Protein AF-A0AAX3J630-F1 (afdb_monomer_lite)

Organism: NCBI:txid472694

Structure (mmCIF, N/CA/C/O backbone):
data_AF-A0AAX3J630-F1
#
_entry.id   AF-A0AAX3J630-F1
#
loop_
_atom_site.group_PDB
_atom_site.id
_atom_site.type_symbol
_atom_site.label_atom_id
_atom_site.label_alt_id
_atom_site.label_comp_id
_atom_site.label_asym_id
_atom_site.label_entity_id
_atom_site.label_seq_id
_atom_site.pdbx_PDB_ins_code
_atom_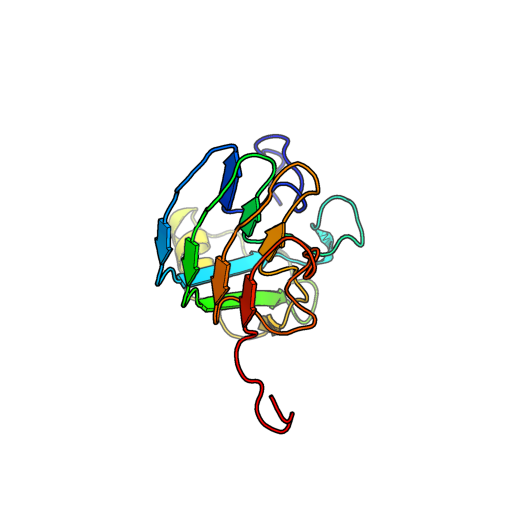site.Cartn_x
_atom_site.Cartn_y
_atom_site.Cartn_z
_atom_site.occupancy
_atom_site.B_iso_or_equiv
_atom_site.auth_seq_id
_atom_site.auth_comp_id
_atom_site.auth_asym_id
_atom_site.auth_atom_id
_atom_site.pdbx_PDB_model_num
ATOM 1 N N . MET A 1 1 ? -13.348 14.363 11.956 1.00 58.75 1 MET A N 1
ATOM 2 C CA . MET A 1 1 ? -11.939 14.836 11.941 1.00 58.75 1 MET A CA 1
ATOM 3 C C . MET A 1 1 ? -11.889 16.326 12.306 1.00 58.75 1 MET A C 1
ATOM 5 O O . MET A 1 1 ? -12.860 17.019 12.021 1.00 58.75 1 MET A O 1
ATOM 9 N N . GLN A 1 2 ? -10.832 16.833 12.961 1.00 66.44 2 GLN A N 1
ATOM 10 C CA . GLN A 1 2 ? -10.658 18.293 13.115 1.00 66.44 2 GLN A CA 1
ATOM 11 C C . GLN A 1 2 ? -10.372 18.941 11.746 1.00 66.44 2 GLN A C 1
ATOM 13 O O . GLN A 1 2 ? -9.928 18.261 10.830 1.00 66.44 2 GLN A O 1
ATOM 18 N N . ALA A 1 3 ? -10.620 20.244 11.596 1.00 79.06 3 ALA A N 1
ATOM 19 C CA . ALA A 1 3 ? -10.625 20.936 10.298 1.00 79.06 3 ALA A CA 1
ATOM 20 C C . ALA A 1 3 ? -9.245 21.131 9.625 1.00 79.06 3 ALA A C 1
ATOM 22 O O . ALA A 1 3 ? -9.162 21.806 8.602 1.00 79.06 3 ALA A O 1
ATOM 23 N N . TYR A 1 4 ? -8.166 20.580 10.187 1.00 87.38 4 TYR A N 1
ATOM 24 C CA . TYR A 1 4 ? -6.798 20.793 9.713 1.00 87.38 4 TYR A CA 1
ATOM 25 C C . TYR A 1 4 ? -6.195 19.494 9.172 1.00 87.38 4 TYR A C 1
ATOM 27 O O . TYR A 1 4 ? -6.196 18.477 9.861 1.00 87.38 4 TYR A O 1
ATOM 35 N N . ASN A 1 5 ? -5.643 19.550 7.960 1.00 92.38 5 ASN A N 1
ATOM 36 C CA . ASN A 1 5 ? -4.879 18.477 7.323 1.00 92.38 5 ASN A CA 1
ATOM 37 C C . ASN A 1 5 ? -3.738 19.077 6.471 1.00 92.38 5 ASN A C 1
ATOM 39 O O . ASN A 1 5 ? -3.558 20.296 6.436 1.00 92.38 5 ASN A O 1
ATOM 43 N N . ASN A 1 6 ? -2.945 18.232 5.811 1.00 95.19 6 ASN A N 1
ATOM 44 C CA . ASN A 1 6 ? -1.824 18.646 4.957 1.00 95.19 6 ASN A CA 1
ATOM 45 C C . ASN A 1 6 ? -2.218 18.890 3.481 1.00 95.19 6 ASN A C 1
ATOM 47 O O . ASN A 1 6 ? -1.340 19.142 2.659 1.00 95.19 6 ASN A O 1
ATOM 51 N N . GLY A 1 7 ? -3.510 18.812 3.142 1.00 95.50 7 GLY A N 1
ATOM 52 C CA . GLY A 1 7 ? -4.031 18.993 1.784 1.00 95.50 7 GLY A CA 1
ATOM 53 C C . GLY A 1 7 ? -3.824 17.814 0.825 1.00 95.50 7 GLY A C 1
ATOM 54 O O . GLY A 1 7 ? -4.144 17.959 -0.353 1.00 95.50 7 GLY A O 1
ATOM 55 N N . LEU A 1 8 ? -3.295 16.679 1.292 1.00 97.38 8 LEU A N 1
ATOM 56 C CA . LEU A 1 8 ? -3.117 15.464 0.491 1.00 97.38 8 LEU A CA 1
ATOM 57 C C . LEU A 1 8 ? -4.286 14.499 0.714 1.00 97.38 8 LEU A C 1
ATOM 59 O O . LEU A 1 8 ? -4.877 14.475 1.792 1.00 97.38 8 LEU A O 1
ATOM 63 N N . ASP A 1 9 ? -4.618 13.735 -0.323 1.00 97.38 9 ASP A N 1
ATOM 64 C CA . ASP A 1 9 ? -5.665 12.715 -0.291 1.00 97.38 9 ASP A CA 1
ATOM 65 C C . ASP A 1 9 ? -5.093 11.320 0.034 1.00 97.38 9 ASP A C 1
ATOM 67 O O . ASP A 1 9 ? -3.875 11.120 0.067 1.00 97.38 9 ASP A O 1
ATOM 71 N N . ASP A 1 10 ? -5.965 10.337 0.259 1.00 98.12 10 ASP A N 1
ATOM 72 C CA . ASP A 1 10 ? -5.570 8.980 0.660 1.00 98.12 10 ASP A CA 1
ATOM 73 C C . ASP A 1 10 ? -5.003 8.149 -0.508 1.00 98.12 10 ASP A C 1
ATOM 75 O O . ASP A 1 10 ? -4.521 7.030 -0.322 1.00 98.12 10 ASP A O 1
ATOM 79 N N . LEU A 1 11 ? -5.009 8.699 -1.728 1.00 98.50 11 LEU A N 1
ATOM 80 C CA . LEU A 1 11 ? -4.331 8.126 -2.893 1.00 98.50 11 LEU A CA 1
ATOM 81 C C . LEU A 1 11 ? -2.863 8.561 -2.972 1.00 98.50 11 LEU A C 1
ATOM 83 O O . LEU A 1 11 ? -2.104 8.057 -3.808 1.00 98.50 11 LEU A O 1
ATOM 87 N N . TYR A 1 12 ? -2.437 9.514 -2.141 1.00 98.56 12 TYR A N 1
ATOM 88 C CA . TYR A 1 12 ? -1.062 9.996 -2.138 1.00 98.56 12 TYR A CA 1
ATOM 89 C C . TYR A 1 12 ? -0.068 8.911 -1.699 1.00 98.56 12 TYR A C 1
ATOM 91 O O . TYR A 1 12 ? 1.010 8.798 -2.284 1.00 98.56 12 TYR A O 1
ATOM 99 N N . GLY A 1 13 ? -0.451 8.071 -0.737 1.00 98.06 13 GLY A N 1
ATOM 100 C CA . GLY A 1 13 ? 0.433 7.083 -0.125 1.00 98.06 13 GLY A CA 1
ATOM 101 C C . GLY A 1 13 ? 1.002 7.558 1.208 1.00 98.06 13 GLY A C 1
ATOM 102 O O . GLY A 1 13 ? 1.535 8.665 1.295 1.00 98.06 13 GLY A O 1
ATOM 103 N N . LEU A 1 14 ? 0.976 6.697 2.230 1.00 98.25 14 LEU A N 1
ATOM 104 C CA . LEU A 1 14 ? 1.744 6.919 3.464 1.00 98.25 14 LEU A CA 1
ATOM 105 C C . LEU A 1 14 ? 3.250 6.976 3.177 1.00 98.25 14 LEU A C 1
ATOM 107 O O . LEU A 1 14 ? 3.976 7.771 3.774 1.00 98.25 14 LEU A O 1
ATOM 111 N N . LEU A 1 15 ? 3.714 6.151 2.234 1.00 98.50 15 LEU A N 1
ATOM 112 C CA . LEU A 1 15 ? 5.066 6.202 1.698 1.00 98.50 15 LEU A CA 1
ATOM 113 C C . LEU A 1 15 ? 5.031 6.525 0.203 1.00 98.50 15 LEU A C 1
ATOM 115 O O . LEU A 1 15 ? 4.672 5.682 -0.616 1.00 98.50 15 LEU A O 1
ATOM 119 N N . TYR A 1 16 ? 5.456 7.738 -0.146 1.00 98.69 16 TYR A N 1
ATOM 120 C CA . TYR A 1 16 ? 5.561 8.223 -1.521 1.00 98.69 16 TYR A CA 1
ATOM 121 C C . TYR A 1 16 ? 7.015 8.178 -2.000 1.00 98.69 16 TYR A C 1
ATOM 123 O O . TYR A 1 16 ? 7.901 8.762 -1.372 1.00 98.69 16 TYR A O 1
ATOM 131 N N . ILE A 1 17 ? 7.273 7.528 -3.136 1.00 98.69 17 ILE A N 1
ATOM 132 C CA . ILE A 1 17 ? 8.622 7.347 -3.682 1.00 98.69 17 ILE A CA 1
ATOM 133 C C . ILE A 1 17 ? 8.688 7.867 -5.116 1.00 98.69 17 ILE A C 1
ATOM 135 O O . ILE A 1 17 ? 7.924 7.470 -5.994 1.00 98.69 17 ILE A O 1
ATOM 139 N N . SER A 1 18 ? 9.662 8.738 -5.361 1.00 98.62 18 SER A N 1
ATOM 140 C CA . SER A 1 18 ? 10.023 9.230 -6.688 1.00 98.62 18 SER A CA 1
ATOM 141 C C . SER A 1 18 ? 11.544 9.239 -6.792 1.00 98.62 18 SER A C 1
ATOM 143 O O . SER A 1 18 ? 12.196 10.200 -6.385 1.00 98.62 18 SER A O 1
ATOM 145 N N . GLY A 1 19 ? 12.114 8.140 -7.276 1.00 98.62 19 GLY A N 1
ATOM 146 C CA . GLY A 1 19 ? 13.556 7.924 -7.284 1.00 98.62 19 GLY A CA 1
ATOM 147 C C . GLY A 1 19 ? 13.939 6.486 -7.621 1.00 98.62 19 GLY A C 1
ATOM 148 O O . GLY A 1 19 ? 13.087 5.618 -7.802 1.00 98.62 19 GLY A O 1
ATOM 149 N N . ASN A 1 20 ? 15.246 6.245 -7.703 1.00 98.75 20 ASN A N 1
ATOM 150 C CA . ASN A 1 20 ? 15.806 4.981 -8.177 1.00 98.75 20 ASN A CA 1
ATOM 151 C C . ASN A 1 20 ? 16.508 4.221 -7.049 1.00 98.75 20 ASN A C 1
ATOM 153 O O . ASN A 1 20 ? 17.134 4.842 -6.193 1.00 98.75 20 ASN A O 1
ATOM 157 N N . ASN A 1 21 ? 16.520 2.890 -7.134 1.00 98.62 21 ASN A N 1
ATOM 158 C CA . ASN A 1 21 ? 17.320 1.997 -6.284 1.00 98.62 21 ASN A CA 1
ATOM 159 C C . ASN A 1 21 ? 17.081 2.153 -4.767 1.00 98.62 21 ASN A C 1
ATOM 161 O O . ASN A 1 21 ? 17.979 1.886 -3.967 1.00 98.62 21 ASN A O 1
ATOM 165 N N . ASN A 1 22 ? 15.889 2.586 -4.351 1.00 98.88 22 ASN A N 1
ATOM 166 C CA . ASN A 1 22 ? 15.534 2.635 -2.933 1.00 98.88 22 ASN A CA 1
ATOM 167 C C . ASN A 1 22 ? 15.268 1.223 -2.393 1.00 98.88 22 ASN A C 1
ATOM 169 O O . ASN A 1 22 ? 14.903 0.317 -3.144 1.00 98.88 22 ASN A O 1
ATOM 173 N N . SER A 1 23 ? 15.417 1.046 -1.080 1.00 98.81 23 SER A N 1
ATOM 174 C CA . SER A 1 23 ? 15.115 -0.207 -0.378 1.00 98.81 23 SER A CA 1
ATOM 175 C C . SER A 1 23 ? 14.091 0.037 0.727 1.00 98.81 23 SER A C 1
ATOM 177 O O . SER A 1 23 ? 14.334 0.840 1.624 1.00 98.81 23 SER A O 1
ATOM 179 N N . ILE A 1 24 ? 12.955 -0.656 0.656 1.00 98.69 24 ILE A N 1
ATOM 180 C CA . ILE A 1 24 ? 11.820 -0.537 1.576 1.00 98.69 24 ILE A CA 1
ATOM 181 C C . ILE A 1 24 ? 11.522 -1.929 2.122 1.00 98.69 24 ILE A C 1
ATOM 183 O O . ILE A 1 24 ? 10.806 -2.719 1.503 1.00 98.69 24 ILE A O 1
ATOM 187 N N . ILE A 1 25 ? 12.149 -2.250 3.251 1.00 98.75 25 ILE A N 1
ATOM 188 C CA . ILE A 1 25 ? 12.240 -3.623 3.749 1.00 98.75 25 ILE A CA 1
ATOM 189 C C . ILE A 1 25 ? 11.768 -3.693 5.198 1.00 98.75 25 ILE A C 1
ATOM 191 O O . ILE A 1 25 ? 12.192 -2.872 6.010 1.00 98.75 25 ILE A O 1
ATOM 195 N N . ALA A 1 26 ? 10.951 -4.700 5.518 1.00 98.25 26 ALA A N 1
ATOM 196 C CA . ALA A 1 26 ? 10.580 -5.062 6.890 1.00 98.25 26 ALA A CA 1
ATOM 197 C C . ALA A 1 26 ? 9.915 -3.935 7.706 1.00 98.25 26 ALA A C 1
ATOM 199 O O . ALA A 1 26 ? 10.083 -3.857 8.926 1.00 98.25 26 ALA A O 1
ATOM 200 N N . ASN A 1 27 ? 9.145 -3.061 7.052 1.00 98.75 27 ASN A N 1
ATOM 201 C CA . ASN A 1 27 ? 8.348 -2.060 7.757 1.00 98.75 27 ASN A CA 1
ATOM 202 C C . ASN A 1 27 ? 7.045 -2.673 8.276 1.00 98.75 27 ASN A C 1
ATOM 204 O O . ASN A 1 27 ? 6.475 -3.579 7.666 1.00 98.75 27 ASN A O 1
ATOM 208 N N . HIS A 1 28 ? 6.534 -2.117 9.372 1.00 98.56 28 HIS A N 1
ATOM 209 C CA . HIS A 1 28 ? 5.167 -2.344 9.818 1.00 98.56 28 HIS A CA 1
ATOM 210 C C . HIS A 1 28 ? 4.370 -1.053 9.659 1.00 98.56 28 HIS A C 1
ATOM 212 O O . HIS A 1 28 ? 4.781 -0.010 10.167 1.00 98.56 28 HIS A O 1
ATOM 218 N N . ILE A 1 29 ? 3.246 -1.128 8.952 1.00 98.56 29 ILE A N 1
ATOM 219 C CA . ILE A 1 29 ? 2.402 0.028 8.667 1.00 98.56 29 ILE A CA 1
ATOM 220 C C . ILE A 1 29 ? 0.982 -0.304 9.116 1.00 98.56 29 ILE A C 1
ATOM 222 O O . ILE A 1 29 ? 0.377 -1.246 8.606 1.00 98.56 29 ILE A O 1
ATOM 226 N N . SER A 1 30 ? 0.476 0.457 10.085 1.00 97.94 30 SER A N 1
ATOM 227 C CA . SER A 1 30 ? -0.913 0.382 10.536 1.00 97.94 30 SER A CA 1
ATOM 228 C C . SER A 1 30 ? -1.676 1.594 10.012 1.00 97.94 30 SER A C 1
ATOM 230 O O . SER A 1 30 ? -1.375 2.717 10.409 1.00 97.94 30 SER A O 1
ATOM 232 N N . GLU A 1 31 ? -2.639 1.357 9.128 1.00 97.25 31 GLU A N 1
ATOM 233 C CA . GLU A 1 31 ? -3.576 2.359 8.623 1.00 97.25 31 GLU A CA 1
ATOM 234 C C . GL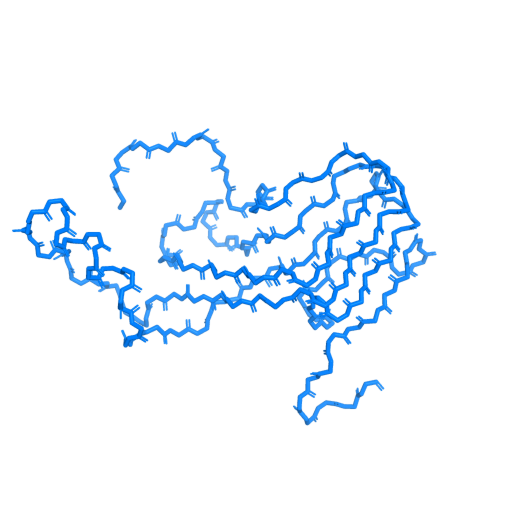U A 1 31 ? -4.908 2.190 9.359 1.00 97.25 31 GLU A C 1
ATOM 236 O O . GLU A 1 31 ? -5.556 1.146 9.261 1.00 97.25 31 GLU A O 1
ATOM 241 N N . THR A 1 32 ? -5.318 3.200 10.121 1.00 95.50 32 THR A N 1
ATOM 242 C CA . THR A 1 32 ? -6.612 3.209 10.812 1.00 95.50 32 THR A CA 1
ATOM 243 C C . THR A 1 32 ? -7.333 4.497 10.464 1.00 95.50 32 THR A C 1
ATOM 245 O O . THR A 1 32 ? -7.026 5.559 11.006 1.00 95.50 32 THR A O 1
ATOM 248 N N . ILE A 1 33 ? -8.307 4.392 9.564 1.00 92.75 33 ILE A N 1
ATOM 249 C CA . ILE A 1 33 ? -9.113 5.517 9.095 1.00 92.75 33 ILE A CA 1
ATOM 250 C C . ILE A 1 33 ? -10.582 5.117 9.085 1.00 92.75 33 ILE A C 1
ATOM 252 O O . ILE A 1 33 ? -10.963 4.014 8.694 1.00 92.75 33 ILE A O 1
ATOM 256 N N . ASP A 1 34 ? -11.437 6.022 9.536 1.00 91.31 34 ASP A N 1
ATOM 257 C CA . ASP A 1 34 ? -12.875 5.855 9.396 1.00 91.31 34 ASP A CA 1
ATOM 258 C C . ASP A 1 34 ? -13.258 6.051 7.924 1.00 91.31 34 ASP A C 1
ATOM 260 O O . ASP A 1 34 ? -12.994 7.108 7.351 1.00 91.31 34 ASP A O 1
ATOM 264 N N . SER A 1 35 ? -13.878 5.035 7.322 1.00 91.31 35 SER A N 1
ATOM 265 C CA . SER A 1 35 ? -14.184 4.984 5.888 1.00 91.31 35 SER A CA 1
ATOM 266 C C . SER A 1 35 ? -14.946 6.205 5.358 1.00 91.31 35 SER A C 1
ATOM 268 O O . SER A 1 35 ? -14.758 6.592 4.205 1.00 91.31 35 SER A O 1
ATOM 270 N N . GLN A 1 36 ? -15.756 6.870 6.193 1.00 90.81 36 GLN A N 1
ATOM 271 C CA . GLN A 1 36 ? -16.473 8.090 5.797 1.00 90.81 36 GLN A CA 1
ATOM 272 C C . GLN A 1 36 ? -15.553 9.306 5.593 1.00 90.81 36 GLN A C 1
ATOM 274 O O . GLN A 1 36 ? -15.961 10.290 4.978 1.00 90.81 36 GLN A O 1
ATOM 279 N N . HIS A 1 37 ? -14.336 9.253 6.134 1.00 91.88 37 HIS A N 1
ATOM 280 C CA . HIS A 1 37 ? -13.329 10.303 6.036 1.00 91.88 37 HIS A CA 1
ATOM 281 C C . HIS A 1 37 ? -12.300 10.048 4.931 1.00 91.88 37 HIS A C 1
ATOM 283 O O . HIS A 1 37 ? -11.400 10.869 4.787 1.00 91.88 37 HIS A O 1
ATOM 289 N N . ILE A 1 38 ? -12.429 8.962 4.160 1.00 95.19 38 ILE A N 1
ATOM 290 C CA . ILE A 1 38 ? -11.557 8.710 3.011 1.00 95.19 38 ILE A CA 1
ATOM 291 C C . ILE A 1 38 ? -11.811 9.764 1.927 1.00 95.19 38 ILE A C 1
ATOM 293 O O . ILE A 1 38 ? -12.954 10.050 1.553 1.00 95.19 38 ILE A O 1
ATOM 297 N N . ILE A 1 39 ? -10.726 10.320 1.400 1.00 95.69 39 ILE A N 1
ATOM 298 C CA . ILE A 1 39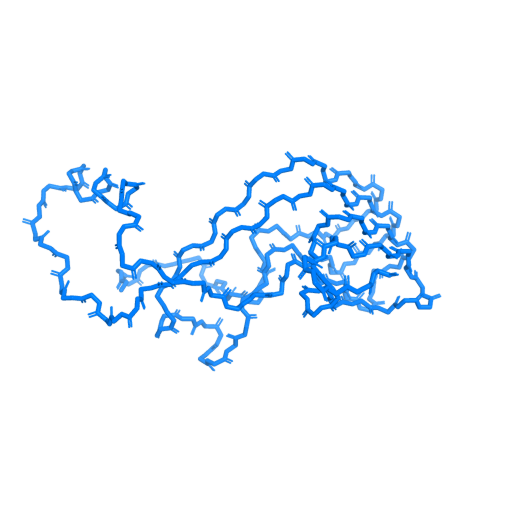 ? -10.684 11.337 0.361 1.00 95.69 39 ILE A CA 1
ATOM 299 C C . ILE A 1 39 ? -9.848 10.800 -0.819 1.00 95.69 39 ILE A C 1
ATOM 301 O O . ILE A 1 39 ? -8.711 10.384 -0.620 1.00 95.69 39 ILE A O 1
ATOM 305 N N . PRO A 1 40 ? -10.360 10.853 -2.064 1.00 96.75 40 PRO A N 1
ATOM 306 C CA . PRO A 1 40 ? -11.736 11.192 -2.413 1.00 96.75 40 PRO A CA 1
ATOM 307 C C . PRO A 1 40 ? -12.718 10.108 -1.942 1.00 96.75 40 PRO A C 1
ATOM 309 O O . PRO A 1 40 ? -12.358 8.946 -1.770 1.00 96.75 40 PRO A O 1
ATOM 312 N N . GLN A 1 41 ? -13.982 10.488 -1.748 1.00 94.25 41 GLN A N 1
ATOM 313 C CA . GLN A 1 41 ? -14.996 9.572 -1.228 1.00 94.25 41 GLN A CA 1
ATOM 314 C C . GLN A 1 41 ? -15.130 8.320 -2.111 1.00 94.25 41 GLN A C 1
ATOM 316 O O . GLN A 1 41 ? -15.289 8.421 -3.328 1.00 94.25 41 GLN A O 1
ATOM 321 N N . GLY A 1 42 ? -15.097 7.143 -1.480 1.00 92.38 42 GLY A N 1
ATOM 322 C CA . GLY A 1 42 ? -15.182 5.848 -2.161 1.00 92.38 42 GLY A CA 1
ATOM 323 C C . GLY A 1 42 ? -13.871 5.365 -2.788 1.00 92.38 42 GLY A C 1
ATOM 324 O O . GLY A 1 42 ? -13.873 4.321 -3.436 1.00 92.38 42 GLY A O 1
ATOM 325 N N . ALA A 1 43 ? -12.765 6.093 -2.615 1.00 96.81 43 ALA A N 1
ATOM 326 C CA . ALA A 1 43 ? -11.446 5.612 -2.998 1.00 96.81 43 ALA A CA 1
ATOM 327 C C . ALA A 1 43 ? -10.968 4.465 -2.098 1.00 96.81 43 ALA A C 1
ATOM 329 O O . ALA A 1 43 ? -11.378 4.333 -0.946 1.00 96.81 43 ALA A O 1
ATOM 330 N N . THR A 1 44 ? -10.044 3.671 -2.631 1.00 98.19 44 THR A N 1
ATOM 331 C CA . THR A 1 44 ? -9.270 2.688 -1.873 1.00 98.19 44 THR A CA 1
ATOM 332 C C . THR A 1 44 ? -7.928 3.329 -1.505 1.00 98.19 44 THR A C 1
ATOM 334 O O . THR A 1 44 ? -7.161 3.630 -2.424 1.00 98.19 44 THR A O 1
ATOM 337 N N . PRO A 1 45 ? -7.628 3.567 -0.214 1.00 98.56 45 PRO A N 1
ATOM 338 C CA . PRO A 1 45 ? -6.376 4.193 0.203 1.00 98.56 45 PRO A CA 1
ATOM 339 C C . PRO A 1 45 ? -5.144 3.431 -0.287 1.00 98.56 45 PRO A C 1
ATOM 341 O O . PRO A 1 45 ? -5.144 2.198 -0.359 1.00 98.56 45 PRO A O 1
ATOM 344 N N . VAL A 1 46 ? -4.082 4.169 -0.598 1.00 98.81 46 VAL A N 1
ATOM 345 C CA . VAL A 1 46 ? -2.795 3.619 -1.032 1.00 98.81 46 VAL A CA 1
ATOM 346 C C . VAL A 1 46 ? -1.805 3.705 0.124 1.00 98.81 46 VAL A C 1
ATOM 348 O O . VAL A 1 46 ? -1.685 4.744 0.765 1.00 98.81 46 VAL A O 1
ATOM 351 N N . ILE A 1 47 ? -1.056 2.633 0.386 1.00 98.81 47 ILE A N 1
ATOM 352 C CA . ILE A 1 47 ? -0.083 2.600 1.486 1.00 98.81 47 ILE A CA 1
ATOM 353 C C . ILE A 1 47 ? 1.319 2.972 0.994 1.00 98.81 47 ILE A C 1
ATOM 355 O O . ILE A 1 47 ? 1.884 3.972 1.436 1.00 98.81 47 ILE A O 1
ATOM 359 N N . ILE A 1 48 ? 1.875 2.210 0.049 1.00 98.81 48 ILE A N 1
ATOM 360 C CA . ILE A 1 48 ? 3.173 2.494 -0.578 1.00 98.81 48 ILE A CA 1
ATOM 361 C C . ILE A 1 48 ? 2.945 2.845 -2.049 1.00 98.81 48 ILE A C 1
ATOM 363 O O . ILE A 1 48 ? 2.435 2.026 -2.812 1.00 98.81 48 ILE A O 1
ATOM 367 N N . ARG A 1 49 ? 3.358 4.040 -2.477 1.00 98.81 49 ARG A N 1
ATOM 368 C CA . ARG A 1 49 ? 3.188 4.525 -3.851 1.00 98.81 49 ARG A CA 1
ATOM 369 C C . ARG A 1 49 ? 4.525 4.881 -4.493 1.00 98.81 49 ARG A C 1
ATOM 371 O O . ARG A 1 49 ? 5.237 5.763 -4.018 1.00 98.81 49 ARG A O 1
ATOM 378 N N . LEU A 1 50 ? 4.853 4.228 -5.607 1.00 98.69 50 LEU A N 1
ATOM 379 C CA . LEU A 1 50 ? 6.025 4.537 -6.431 1.00 98.69 50 LEU A CA 1
ATOM 380 C C . LEU A 1 50 ? 5.572 5.303 -7.663 1.00 98.69 50 LEU A C 1
ATOM 382 O O . LEU A 1 50 ? 4.986 4.728 -8.577 1.00 98.69 50 LEU A O 1
ATOM 386 N N . VAL A 1 51 ? 5.854 6.602 -7.690 1.00 98.62 51 VAL A N 1
ATOM 387 C CA . VAL A 1 51 ? 5.394 7.495 -8.757 1.00 98.62 51 VAL A CA 1
ATOM 388 C C . VAL A 1 51 ? 6.356 7.545 -9.931 1.00 98.62 51 VAL A C 1
ATOM 390 O O . VAL A 1 51 ? 5.921 7.589 -11.080 1.00 98.62 51 VAL A O 1
ATOM 393 N N . SER A 1 52 ? 7.663 7.523 -9.675 1.00 98.69 52 SER A N 1
ATOM 394 C CA . SER A 1 52 ? 8.661 7.488 -10.742 1.00 98.69 52 SER A CA 1
ATOM 395 C C . SER A 1 52 ? 9.972 6.852 -10.295 1.00 98.69 52 SER A C 1
ATOM 397 O O . SER A 1 52 ? 10.246 6.733 -9.098 1.00 98.69 52 SER A O 1
ATOM 399 N N . GLY A 1 53 ? 10.785 6.474 -11.279 1.00 98.25 53 GLY A N 1
ATOM 400 C CA . GLY A 1 53 ? 12.119 5.920 -11.077 1.00 98.25 53 GLY A CA 1
ATOM 401 C C . GLY A 1 53 ? 12.165 4.399 -11.167 1.00 98.25 53 GLY A C 1
ATOM 402 O O . GLY A 1 53 ? 11.153 3.742 -11.389 1.00 98.25 53 GLY A O 1
ATOM 403 N N . GLU A 1 54 ? 13.352 3.826 -11.043 1.00 98.44 54 GLU A N 1
ATOM 404 C CA . GLU A 1 54 ? 13.603 2.438 -11.416 1.00 98.44 54 GLU A CA 1
ATOM 405 C C . GLU A 1 54 ? 14.308 1.630 -10.333 1.00 98.44 54 GLU A C 1
ATOM 407 O O . GLU A 1 54 ? 15.071 2.170 -9.528 1.00 98.44 54 GLU A O 1
ATOM 412 N N . ARG A 1 55 ? 14.138 0.304 -10.396 1.00 98.62 55 ARG A N 1
ATOM 413 C CA . ARG A 1 55 ? 14.905 -0.671 -9.597 1.00 98.62 55 ARG A CA 1
ATOM 414 C C . ARG A 1 55 ? 14.757 -0.491 -8.087 1.00 98.62 55 ARG A C 1
ATOM 416 O O . ARG A 1 55 ? 15.668 -0.817 -7.331 1.00 98.62 55 ARG A O 1
ATOM 423 N N . ASN A 1 56 ? 13.617 0.017 -7.629 1.00 98.88 56 ASN A N 1
ATOM 424 C CA . ASN A 1 56 ? 13.311 0.029 -6.205 1.00 98.88 56 ASN A CA 1
ATOM 425 C C . ASN A 1 56 ? 12.996 -1.396 -5.728 1.00 98.88 56 ASN A C 1
ATOM 427 O O . ASN A 1 56 ? 12.378 -2.182 -6.453 1.00 98.88 56 ASN A O 1
ATOM 431 N N . TYR A 1 57 ? 13.421 -1.716 -4.509 1.00 98.88 57 TYR A N 1
ATOM 432 C CA . TYR A 1 57 ? 13.245 -3.023 -3.888 1.00 98.88 57 TYR A CA 1
ATOM 433 C C . TYR A 1 57 ? 12.339 -2.905 -2.662 1.00 98.88 57 TYR A C 1
ATOM 435 O O . TYR A 1 57 ? 12.675 -2.221 -1.696 1.00 98.88 57 TYR A O 1
ATOM 443 N N . ILE A 1 58 ? 11.182 -3.561 -2.714 1.00 98.88 58 ILE A N 1
ATOM 444 C CA . ILE A 1 58 ? 10.136 -3.517 -1.691 1.00 98.88 58 ILE A CA 1
ATOM 445 C C . ILE A 1 58 ? 9.903 -4.948 -1.222 1.00 98.88 58 ILE A C 1
ATOM 447 O O . ILE A 1 58 ? 9.471 -5.781 -2.016 1.00 98.88 58 ILE A O 1
ATOM 451 N N . SER A 1 59 ? 10.221 -5.248 0.037 1.00 98.81 59 SER A N 1
ATOM 452 C CA . SER A 1 59 ? 10.180 -6.622 0.551 1.00 98.81 59 SER A CA 1
ATOM 453 C C . SER A 1 59 ? 9.686 -6.692 1.989 1.00 98.81 59 SER A C 1
ATOM 455 O O . SER A 1 59 ? 10.064 -5.864 2.815 1.00 98.81 59 SER A O 1
ATOM 457 N N . ASP A 1 60 ? 8.884 -7.708 2.299 1.00 98.56 60 ASP A N 1
ATOM 458 C CA . ASP A 1 60 ? 8.532 -8.094 3.672 1.00 98.56 60 ASP A CA 1
ATOM 459 C C . ASP A 1 60 ? 7.856 -6.980 4.496 1.00 98.56 60 ASP A C 1
ATOM 461 O O . ASP A 1 60 ? 8.053 -6.880 5.708 1.00 98.56 60 ASP A O 1
ATOM 465 N N . ASN A 1 61 ? 7.075 -6.104 3.856 1.00 98.75 61 ASN A N 1
ATOM 466 C CA . ASN A 1 61 ? 6.344 -5.053 4.563 1.00 98.75 61 ASN A CA 1
ATOM 467 C C . ASN A 1 61 ? 5.001 -5.589 5.077 1.00 98.75 61 ASN A C 1
ATOM 469 O O . ASN A 1 61 ? 4.176 -6.075 4.305 1.00 98.75 61 ASN A O 1
ATOM 473 N N . HIS A 1 62 ? 4.761 -5.459 6.383 1.00 98.69 62 HIS A N 1
ATOM 474 C CA . HIS A 1 62 ? 3.529 -5.903 7.028 1.00 98.69 62 HIS A C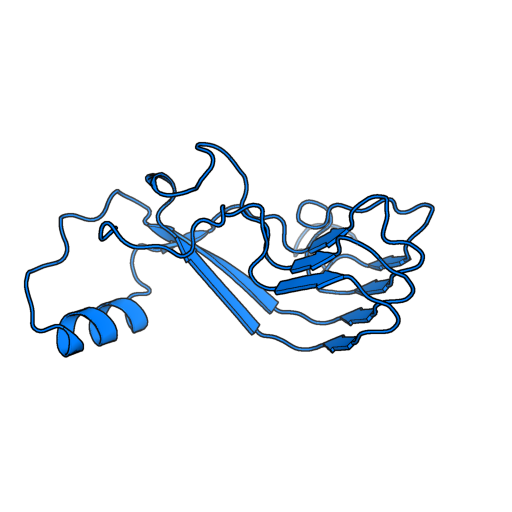A 1
ATOM 475 C C . HIS A 1 62 ? 2.539 -4.746 7.173 1.00 98.69 62 HIS A C 1
ATOM 477 O O . HIS A 1 62 ? 2.702 -3.875 8.032 1.00 98.69 62 HIS A O 1
ATOM 483 N N . ILE A 1 63 ? 1.501 -4.770 6.339 1.00 98.62 63 ILE A N 1
ATOM 484 C CA . ILE A 1 63 ? 0.463 -3.741 6.275 1.00 98.62 63 ILE A CA 1
ATOM 485 C C . ILE A 1 63 ? -0.804 -4.249 6.963 1.00 98.62 63 ILE A C 1
ATOM 487 O O . ILE A 1 63 ? -1.338 -5.297 6.603 1.00 98.62 63 ILE A O 1
ATOM 491 N N . VAL A 1 64 ? -1.295 -3.479 7.931 1.00 98.12 64 VAL A N 1
ATOM 492 C CA . VAL A 1 64 ? -2.552 -3.720 8.643 1.00 98.12 64 VAL A CA 1
ATOM 493 C C . VAL A 1 64 ? -3.443 -2.508 8.426 1.00 98.12 64 VAL A C 1
ATOM 495 O O . VAL A 1 64 ? -3.125 -1.424 8.898 1.00 98.12 64 VAL A O 1
ATOM 498 N N . ALA A 1 65 ? -4.550 -2.678 7.708 1.00 97.94 65 ALA A N 1
ATOM 499 C CA . ALA A 1 65 ? -5.501 -1.603 7.451 1.00 97.94 65 ALA A CA 1
ATOM 500 C C . ALA A 1 65 ? -6.837 -1.889 8.137 1.00 97.94 65 ALA A C 1
ATOM 502 O O . ALA A 1 65 ? -7.374 -2.996 8.043 1.00 97.94 65 ALA A O 1
ATOM 503 N N . THR A 1 66 ? -7.368 -0.895 8.841 1.00 97.12 66 THR A N 1
ATOM 504 C CA . THR A 1 66 ? -8.552 -1.028 9.690 1.00 97.12 66 THR A CA 1
ATOM 505 C C . THR A 1 66 ? -9.463 0.188 9.613 1.00 97.12 66 THR A C 1
ATOM 507 O O . THR A 1 66 ? -9.025 1.308 9.359 1.00 97.12 66 THR A O 1
ATOM 510 N N . THR A 1 67 ? -10.748 -0.043 9.854 1.00 94.81 67 THR A N 1
ATOM 511 C CA . THR A 1 67 ? -11.768 0.994 10.004 1.00 94.81 67 THR A CA 1
ATOM 512 C C . THR A 1 67 ? -12.734 0.608 11.120 1.00 94.81 67 THR A C 1
ATOM 514 O O . THR A 1 67 ? -12.758 -0.544 11.556 1.00 94.81 67 THR A O 1
ATOM 517 N N . GLU A 1 68 ? -13.525 1.556 11.605 1.00 89.38 68 GLU A N 1
ATOM 518 C CA . GLU A 1 68 ? -14.543 1.285 12.621 1.00 89.38 68 GLU A CA 1
ATOM 519 C C . GLU A 1 68 ? -15.721 0.517 12.000 1.00 89.38 68 GLU A C 1
ATOM 521 O O . GLU A 1 68 ? -16.236 0.897 10.948 1.00 89.38 68 GLU A O 1
ATOM 526 N N . ALA A 1 69 ? -16.187 -0.556 12.652 1.00 81.44 69 ALA A N 1
ATOM 527 C CA . ALA A 1 69 ? -17.335 -1.346 12.177 1.00 81.44 69 ALA A CA 1
ATOM 528 C C . ALA A 1 69 ? -18.643 -0.539 12.099 1.00 81.44 69 ALA A C 1
ATOM 530 O O . ALA A 1 69 ? -19.580 -0.899 11.386 1.00 81.44 69 ALA A O 1
ATOM 531 N N . SER A 1 70 ? -18.718 0.535 12.877 1.00 70.94 70 SER A N 1
ATOM 532 C CA . SER A 1 70 ? -19.858 1.434 12.982 1.00 70.94 70 SER A CA 1
ATOM 533 C C . SER A 1 70 ? -19.337 2.847 13.227 1.00 70.94 70 SER A C 1
ATOM 535 O O . SER A 1 70 ? -18.356 2.975 13.961 1.00 70.94 70 SER A O 1
ATOM 537 N N . PRO A 1 71 ? -19.982 3.898 12.686 1.00 61.22 71 PRO A N 1
ATOM 538 C CA . PRO A 1 71 ? -19.573 5.273 12.941 1.00 61.22 71 PRO A CA 1
ATOM 539 C C . PRO A 1 71 ? -19.491 5.495 14.449 1.00 61.22 71 PRO A C 1
ATOM 541 O O . PRO A 1 71 ? -20.492 5.339 15.152 1.00 61.22 71 PRO A O 1
ATOM 544 N N . ALA A 1 72 ? -18.292 5.787 14.949 1.00 57.00 72 ALA A N 1
ATOM 545 C CA . ALA A 1 72 ? -18.100 5.995 16.371 1.00 57.00 72 ALA A CA 1
ATOM 546 C C . ALA A 1 72 ? -18.966 7.178 16.828 1.00 57.00 72 ALA A C 1
ATOM 548 O O . ALA A 1 72 ? -18.966 8.247 16.205 1.00 57.00 72 ALA A O 1
ATOM 549 N N . GLU A 1 73 ? -19.697 6.995 17.929 1.00 52.50 73 GLU A N 1
ATOM 550 C CA . GLU A 1 73 ? -20.259 8.122 18.665 1.00 52.50 73 GLU A CA 1
ATOM 551 C C . GLU A 1 73 ? -19.123 9.098 18.996 1.00 52.50 73 GLU A C 1
ATOM 553 O O . GLU A 1 73 ? -18.009 8.679 19.318 1.00 52.50 73 GLU A O 1
ATOM 558 N N . SER A 1 74 ? -19.408 10.399 18.870 1.00 54.34 74 SER A N 1
ATOM 559 C CA . SER A 1 74 ? -18.481 11.501 19.150 1.00 54.34 74 SER A CA 1
ATOM 560 C C . SER A 1 74 ? -17.532 11.157 20.297 1.00 54.34 74 SER A C 1
ATOM 562 O O . SER A 1 74 ? -17.991 10.956 21.423 1.00 54.34 74 SER A O 1
ATOM 564 N N . ALA A 1 75 ? -16.223 11.137 20.019 1.00 58.94 75 ALA A N 1
ATOM 565 C CA . ALA A 1 75 ? -15.201 10.892 21.030 1.00 58.94 75 ALA A CA 1
ATOM 566 C C . ALA A 1 75 ? -15.493 11.737 22.279 1.00 58.94 75 ALA A C 1
ATOM 568 O O . ALA A 1 75 ? -15.676 12.956 22.186 1.00 58.94 75 ALA A O 1
ATOM 569 N N . ALA A 1 76 ? -15.593 11.078 23.436 1.00 56.25 76 ALA A N 1
ATOM 570 C CA . ALA A 1 76 ? -15.879 11.749 24.694 1.00 56.25 76 ALA A CA 1
ATOM 571 C C . ALA A 1 76 ? -14.847 12.864 24.927 1.00 56.25 76 ALA A C 1
ATOM 573 O O . ALA A 1 76 ? -13.643 12.648 24.780 1.00 56.25 76 ALA A O 1
ATOM 574 N N . THR A 1 77 ? -15.318 14.060 25.284 1.00 60.94 77 THR A N 1
ATOM 575 C CA . THR A 1 77 ? -14.484 15.236 25.560 1.00 60.94 77 THR A CA 1
ATOM 576 C C . THR A 1 77 ? -13.626 15.009 26.808 1.00 60.94 77 THR A C 1
ATOM 578 O O . THR A 1 77 ? -14.018 15.364 27.918 1.00 60.94 77 THR A O 1
ATOM 581 N N . GLY A 1 78 ? -12.470 14.370 26.626 1.00 68.00 78 GLY A N 1
ATOM 582 C CA . GLY A 1 78 ? -11.407 14.229 27.619 1.00 68.00 78 GLY A CA 1
ATOM 583 C C . GLY A 1 78 ? -10.306 15.277 27.437 1.00 68.00 78 GLY A C 1
ATOM 584 O O . GLY A 1 78 ? -10.398 16.170 26.594 1.00 68.00 78 GLY A O 1
ATOM 585 N N . SER A 1 79 ? -9.223 15.160 28.208 1.00 86.19 79 SER A N 1
ATOM 586 C CA . SER A 1 79 ? -8.015 15.941 27.923 1.00 86.19 79 SER A CA 1
ATOM 587 C C . SER A 1 79 ? -7.397 15.488 26.591 1.00 86.19 79 SER A C 1
ATOM 589 O O . SER A 1 79 ? -7.619 14.356 26.142 1.00 86.19 79 SER A O 1
ATOM 591 N N . CYS A 1 80 ? -6.600 16.351 25.948 1.00 85.44 80 CYS A N 1
ATOM 592 C CA . CYS A 1 80 ? -5.923 16.000 24.692 1.00 85.44 80 CYS A CA 1
ATOM 593 C C . CYS A 1 80 ? -5.117 14.700 24.840 1.00 85.44 80 CYS A C 1
ATOM 595 O O . CYS A 1 80 ? -5.263 13.787 24.032 1.00 85.44 80 CYS A O 1
ATOM 597 N N . PHE A 1 81 ? -4.355 14.587 25.932 1.00 89.94 81 PHE A N 1
ATOM 598 C CA . PHE A 1 81 ? -3.554 13.407 26.247 1.00 89.94 81 PHE A CA 1
ATOM 599 C C . PHE A 1 81 ? -4.407 12.145 26.417 1.00 89.94 81 PHE A C 1
ATOM 601 O O . PHE A 1 81 ? -4.112 11.122 25.804 1.00 89.94 81 PHE A O 1
ATOM 608 N N . SER A 1 82 ? -5.478 12.197 27.219 1.00 90.31 82 SER A N 1
ATOM 609 C CA . SER A 1 82 ? -6.289 11.000 27.475 1.00 90.31 82 SER A CA 1
ATOM 610 C C . SER A 1 82 ? -6.965 10.498 26.202 1.00 90.31 82 SER A C 1
ATOM 612 O O . SER A 1 82 ? -7.049 9.292 25.988 1.00 90.31 82 SER A O 1
ATOM 614 N N . THR A 1 83 ? -7.407 11.420 25.343 1.00 88.00 83 THR A N 1
ATOM 615 C CA . THR A 1 83 ? -8.041 11.094 24.059 1.00 88.00 83 THR A CA 1
ATOM 616 C C . THR A 1 83 ? -7.040 10.437 23.108 1.00 88.00 83 THR A C 1
ATOM 618 O O . THR A 1 83 ? -7.335 9.389 22.541 1.00 88.00 83 THR A O 1
ATOM 621 N N . GLN A 1 84 ? -5.830 10.993 22.994 1.00 90.06 84 GLN A N 1
ATOM 622 C CA . GLN A 1 84 ? -4.755 10.446 22.156 1.00 90.06 84 GLN A CA 1
ATOM 623 C C . GLN A 1 84 ? -4.326 9.044 22.603 1.00 90.06 84 GLN A C 1
ATOM 625 O O . GLN A 1 84 ? -4.240 8.136 21.782 1.00 90.06 84 GLN A O 1
ATOM 630 N N . VAL A 1 85 ? -4.097 8.847 23.906 1.00 92.81 85 VAL A N 1
ATOM 631 C CA . VAL A 1 85 ? -3.714 7.533 24.448 1.00 92.81 85 VAL A CA 1
ATOM 632 C C . VAL A 1 85 ? -4.832 6.517 24.247 1.00 92.81 85 VAL A C 1
ATOM 634 O O . VAL A 1 85 ? -4.565 5.392 23.838 1.00 92.81 85 VAL A O 1
ATOM 637 N N . SER A 1 86 ? -6.084 6.910 24.488 1.00 90.75 86 SER A N 1
ATOM 638 C CA . SER A 1 86 ? -7.225 6.010 24.292 1.00 90.75 86 SER A CA 1
ATOM 639 C C . SER A 1 86 ? -7.356 5.580 22.833 1.00 90.75 86 SER A C 1
ATOM 641 O O . SER A 1 86 ? -7.564 4.398 22.587 1.00 90.75 86 SER A O 1
ATOM 643 N N . ALA A 1 87 ? -7.169 6.500 21.879 1.00 88.88 87 ALA A N 1
ATOM 644 C CA . ALA A 1 87 ? -7.202 6.186 20.452 1.00 88.88 87 ALA A CA 1
ATOM 645 C C . ALA A 1 87 ? -6.092 5.200 20.046 1.00 88.88 87 ALA A C 1
ATOM 647 O O . ALA A 1 87 ? -6.367 4.237 19.344 1.00 88.88 87 ALA A O 1
ATOM 648 N N . LEU A 1 88 ? -4.862 5.376 20.545 1.00 92.56 88 LEU A N 1
ATOM 649 C CA . LEU A 1 88 ? -3.751 4.453 20.260 1.00 92.56 88 LEU A CA 1
ATOM 650 C C . LEU A 1 88 ? -3.955 3.048 20.850 1.00 92.56 88 LEU A C 1
ATOM 652 O O . LEU A 1 88 ? -3.415 2.076 20.331 1.00 92.56 88 LEU A O 1
ATOM 656 N N . LEU A 1 89 ? -4.701 2.936 21.953 1.00 93.06 89 LEU A N 1
ATOM 657 C CA . LEU A 1 89 ? -4.999 1.661 22.613 1.00 93.06 89 LEU A CA 1
ATOM 658 C C . LEU A 1 89 ? -6.300 1.011 22.105 1.00 93.06 89 LEU A C 1
ATOM 660 O O . LEU A 1 89 ? -6.582 -0.145 22.441 1.00 93.06 89 LEU A O 1
ATOM 664 N N . ALA A 1 90 ? -7.106 1.735 21.327 1.00 88.69 90 ALA A N 1
ATOM 665 C CA . ALA A 1 90 ? -8.386 1.266 20.822 1.00 88.69 90 ALA A CA 1
ATOM 666 C C . ALA A 1 90 ? -8.179 0.260 19.683 1.00 88.69 90 ALA A C 1
ATOM 668 O O . ALA A 1 90 ? -7.847 0.612 18.560 1.00 88.69 90 ALA A O 1
ATOM 669 N N . THR A 1 91 ? -8.390 -1.019 19.987 1.00 85.94 91 THR A N 1
ATOM 670 C CA . THR A 1 91 ? -8.354 -2.118 19.001 1.00 85.94 91 THR A CA 1
ATOM 671 C C . THR A 1 91 ? -9.683 -2.866 18.900 1.00 85.94 91 THR A C 1
ATOM 673 O O . THR A 1 91 ? -9.875 -3.703 18.021 1.00 85.94 91 THR A O 1
ATOM 676 N N . LYS A 1 92 ? -10.624 -2.586 19.809 1.00 86.69 92 LYS A N 1
ATOM 677 C CA . LYS A 1 92 ? -11.954 -3.205 19.823 1.00 86.69 92 LYS A CA 1
ATOM 678 C C . LYS A 1 92 ? -12.869 -2.482 18.844 1.00 86.69 92 LYS A C 1
ATOM 680 O O . LYS A 1 92 ? -12.921 -1.264 18.875 1.00 86.69 92 LYS A O 1
ATOM 685 N N . GLY A 1 93 ? -13.639 -3.238 18.062 1.00 84.12 93 GLY A N 1
ATOM 686 C CA . GLY A 1 93 ? -14.591 -2.673 17.096 1.00 84.12 93 GLY A CA 1
ATOM 687 C C . GLY A 1 93 ? -13.981 -2.347 15.731 1.00 84.12 93 GLY A C 1
ATOM 688 O O . GLY A 1 93 ? -14.729 -2.059 14.799 1.00 84.12 93 GLY A O 1
ATOM 689 N N . LEU A 1 94 ? -12.659 -2.484 15.588 1.00 92.56 94 LEU A N 1
ATOM 690 C CA . LEU A 1 94 ? -11.981 -2.361 14.306 1.00 92.56 94 LEU A CA 1
ATOM 691 C C . LEU A 1 94 ? -12.250 -3.583 13.424 1.00 92.56 94 LEU A C 1
ATOM 693 O O . LEU A 1 94 ? -12.158 -4.731 13.865 1.00 92.56 94 LEU A O 1
ATOM 697 N N . VAL A 1 95 ? -12.549 -3.319 12.158 1.00 95.44 95 VAL A N 1
ATOM 698 C CA . VAL A 1 95 ? -12.669 -4.308 11.082 1.00 95.44 95 VAL A CA 1
ATOM 699 C C . VAL A 1 95 ? -11.639 -4.011 10.001 1.00 95.44 95 VAL A C 1
ATOM 701 O O . VAL A 1 95 ? -11.104 -2.907 9.935 1.00 95.44 95 VAL A O 1
ATOM 704 N N . ALA A 1 96 ? -11.336 -5.003 9.163 1.00 95.62 96 ALA A N 1
ATOM 705 C CA . ALA A 1 96 ? -10.392 -4.826 8.067 1.00 95.62 96 ALA A CA 1
ATOM 706 C C . ALA A 1 96 ? -10.891 -3.762 7.077 1.00 95.62 96 ALA A C 1
ATOM 708 O O . ALA A 1 96 ? -12.060 -3.771 6.688 1.00 95.62 96 ALA A O 1
ATOM 709 N N . LEU A 1 97 ? -9.987 -2.880 6.660 1.00 96.69 97 LEU A N 1
ATOM 710 C CA . LEU A 1 97 ? -10.214 -1.910 5.596 1.00 96.69 97 LEU A CA 1
ATOM 711 C C . LEU A 1 97 ? -9.508 -2.381 4.323 1.00 96.69 97 LEU A C 1
ATOM 713 O O . LEU A 1 97 ? -8.356 -2.815 4.365 1.00 96.69 97 LEU A O 1
ATOM 717 N N . GLU A 1 98 ? -10.195 -2.295 3.189 1.00 97.38 98 GLU A N 1
ATOM 718 C CA . GLU A 1 98 ? -9.584 -2.564 1.891 1.00 97.38 98 GLU A CA 1
ATOM 719 C C . GLU A 1 98 ? -8.623 -1.432 1.511 1.00 97.38 98 GLU A C 1
ATOM 721 O O . GLU A 1 98 ? -8.981 -0.256 1.566 1.00 97.38 98 GLU A O 1
ATOM 726 N N . VAL A 1 99 ? -7.400 -1.796 1.121 1.00 98.56 99 VAL A N 1
ATOM 727 C CA . VAL A 1 99 ? -6.338 -0.861 0.729 1.00 98.56 99 VAL A CA 1
ATOM 728 C C . VAL A 1 99 ? -5.526 -1.416 -0.434 1.00 98.56 99 VAL A C 1
ATOM 730 O O . VAL A 1 99 ? -5.404 -2.633 -0.608 1.00 98.56 99 VAL A O 1
ATOM 733 N N . ILE A 1 100 ? -4.895 -0.514 -1.180 1.00 98.81 100 ILE A N 1
ATOM 734 C CA . ILE A 1 100 ? -3.819 -0.837 -2.111 1.00 98.81 100 ILE A CA 1
ATOM 735 C C . ILE A 1 100 ? -2.511 -0.792 -1.317 1.00 98.81 100 ILE A C 1
ATOM 737 O O . ILE A 1 100 ? -2.002 0.273 -0.968 1.00 98.81 100 ILE A O 1
ATOM 741 N N . ALA A 1 101 ? -1.961 -1.963 -1.014 1.00 98.75 101 ALA A N 1
ATOM 742 C CA . ALA A 1 101 ? -0.722 -2.104 -0.260 1.00 98.75 101 ALA A CA 1
ATOM 743 C C . ALA A 1 101 ? 0.472 -1.474 -0.996 1.00 98.75 101 ALA A C 1
ATOM 745 O O . ALA A 1 101 ? 1.237 -0.709 -0.408 1.00 98.75 101 ALA A O 1
ATOM 746 N N . VAL A 1 102 ? 0.609 -1.766 -2.293 1.00 98.88 102 VAL A N 1
ATOM 747 C CA . VAL A 1 102 ? 1.668 -1.207 -3.144 1.00 98.88 102 VAL A CA 1
ATOM 748 C C . VAL A 1 102 ? 1.088 -0.806 -4.496 1.00 98.88 102 VAL A C 1
ATOM 750 O O . VAL A 1 102 ? 0.513 -1.636 -5.197 1.00 98.88 102 VAL A O 1
ATOM 753 N N . GLN A 1 103 ? 1.291 0.450 -4.888 1.00 98.88 103 GLN A N 1
ATOM 754 C CA . GLN A 1 103 ? 0.955 0.973 -6.211 1.00 98.88 103 GLN A CA 1
ATOM 755 C C . GLN A 1 103 ? 2.220 1.408 -6.949 1.00 98.88 103 GLN A C 1
ATOM 757 O O . GLN A 1 103 ? 2.930 2.313 -6.507 1.00 98.88 103 GLN A O 1
ATOM 762 N N . ILE A 1 104 ? 2.485 0.784 -8.096 1.00 98.75 104 ILE A N 1
ATOM 763 C CA . ILE A 1 104 ? 3.576 1.143 -9.003 1.00 98.75 104 ILE A CA 1
ATOM 764 C C . ILE A 1 104 ? 2.988 1.887 -10.201 1.00 98.75 104 ILE A C 1
ATOM 766 O O . ILE A 1 104 ? 2.299 1.302 -11.038 1.00 98.75 104 ILE A O 1
ATOM 770 N N . GLU A 1 105 ? 3.261 3.186 -10.290 1.00 98.69 105 GLU A N 1
ATOM 771 C CA . GLU A 1 105 ? 2.827 4.009 -11.416 1.00 98.69 105 GLU A CA 1
ATOM 772 C C . GLU A 1 105 ? 3.607 3.677 -12.692 1.00 98.69 105 GLU A C 1
ATOM 774 O O . GLU A 1 105 ? 4.742 3.205 -12.658 1.00 98.69 105 GLU A O 1
ATOM 779 N N . LYS A 1 106 ? 3.030 4.006 -13.854 1.00 98.19 106 LYS A N 1
ATOM 780 C CA . LYS A 1 106 ? 3.617 3.696 -15.174 1.00 98.19 106 LYS A CA 1
ATOM 781 C C . LYS A 1 106 ? 5.016 4.275 -15.398 1.00 98.19 106 LYS A C 1
ATOM 783 O O . LYS A 1 106 ? 5.774 3.734 -16.196 1.00 98.19 106 LYS A O 1
ATOM 788 N N . ALA A 1 107 ? 5.338 5.391 -14.745 1.00 98.00 107 ALA A N 1
ATOM 789 C CA . ALA A 1 107 ? 6.651 6.027 -14.837 1.00 98.00 107 ALA A CA 1
ATOM 790 C C . ALA A 1 107 ? 7.698 5.380 -13.911 1.00 98.00 107 ALA A C 1
ATOM 792 O O . ALA A 1 107 ? 8.846 5.828 -13.891 1.00 98.00 107 ALA A O 1
ATOM 793 N N . SER A 1 108 ? 7.321 4.346 -13.149 1.00 98.44 108 SER A N 1
ATOM 794 C CA . SER A 1 108 ? 8.232 3.556 -12.337 1.00 98.44 108 SER A CA 1
ATOM 795 C C . SER A 1 108 ? 8.366 2.132 -12.874 1.00 98.44 108 SER A C 1
ATOM 797 O O . SER A 1 108 ? 7.388 1.397 -13.002 1.00 98.44 108 SER A O 1
ATOM 799 N N . LEU A 1 109 ? 9.593 1.744 -13.219 1.00 98.06 109 LEU A N 1
ATOM 800 C CA . LEU A 1 109 ? 9.873 0.534 -13.996 1.00 98.06 109 LEU A CA 1
ATOM 801 C C . LEU A 1 109 ? 10.946 -0.328 -13.328 1.00 98.06 109 LEU A C 1
ATOM 803 O O . LEU A 1 109 ? 11.796 0.156 -12.588 1.00 98.06 109 LEU A O 1
ATOM 807 N N . GLN A 1 110 ? 10.966 -1.618 -13.651 1.00 98.62 110 GLN A N 1
ATOM 808 C CA . GLN A 1 110 ? 11.988 -2.568 -13.199 1.00 98.62 110 GLN A CA 1
ATOM 809 C C . GLN A 1 110 ? 12.096 -2.681 -11.672 1.00 98.62 110 GLN A C 1
ATOM 811 O O . GLN A 1 110 ? 13.161 -3.007 -11.150 1.00 98.62 110 GLN A O 1
ATOM 816 N N . ASN A 1 111 ? 11.016 -2.404 -10.943 1.00 98.88 111 ASN A N 1
ATOM 817 C CA . ASN A 1 111 ? 10.986 -2.566 -9.495 1.00 98.88 111 ASN A CA 1
ATOM 818 C C . ASN A 1 111 ? 10.782 -4.037 -9.124 1.00 98.88 111 ASN A C 1
ATOM 820 O O . ASN A 1 111 ? 10.301 -4.843 -9.924 1.00 98.88 1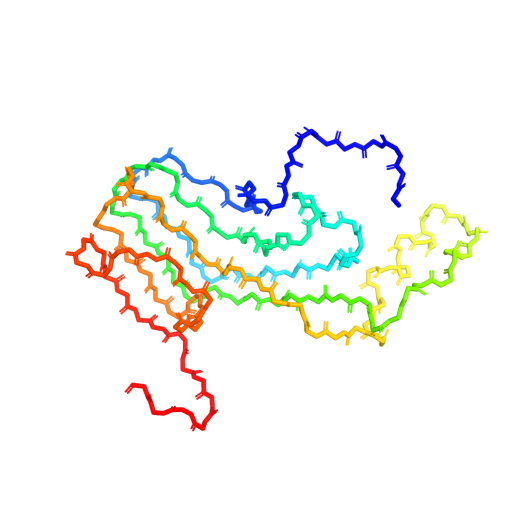11 ASN A O 1
ATOM 824 N N . THR A 1 112 ? 11.136 -4.373 -7.889 1.00 98.88 112 THR A N 1
ATOM 825 C CA . THR A 1 112 ? 10.900 -5.692 -7.301 1.00 98.88 112 THR A CA 1
ATOM 826 C C . THR A 1 112 ? 10.017 -5.537 -6.072 1.00 98.88 112 THR A C 1
ATOM 828 O O . THR A 1 112 ? 10.382 -4.813 -5.148 1.00 98.88 112 THR A O 1
ATOM 831 N N . VAL A 1 113 ? 8.863 -6.206 -6.072 1.00 98.81 113 VAL A N 1
ATOM 832 C CA . VAL A 1 113 ? 7.892 -6.195 -4.970 1.00 98.81 113 VAL A CA 1
ATOM 833 C C . VAL A 1 113 ? 7.682 -7.622 -4.482 1.00 98.81 113 VAL A C 1
ATOM 835 O O . VAL A 1 113 ? 7.185 -8.462 -5.228 1.00 98.81 113 VAL A O 1
ATOM 838 N N . LEU A 1 114 ? 8.072 -7.905 -3.243 1.00 98.81 114 LEU A N 1
ATOM 839 C CA . LEU A 1 114 ? 8.000 -9.230 -2.633 1.00 98.81 114 LEU A CA 1
ATOM 840 C C . LEU A 1 114 ? 7.281 -9.140 -1.289 1.00 98.81 114 LEU A C 1
ATOM 842 O O . LEU A 1 114 ? 7.559 -8.245 -0.494 1.00 98.81 114 LEU A O 1
ATOM 846 N N . ASP A 1 115 ? 6.362 -10.064 -1.031 1.00 98.50 115 ASP A N 1
ATOM 847 C CA . ASP A 1 115 ? 5.754 -10.303 0.286 1.00 98.50 115 ASP A CA 1
ATOM 848 C C . ASP A 1 115 ? 5.268 -9.026 1.005 1.00 98.50 115 ASP A C 1
ATOM 850 O O . ASP A 1 115 ? 5.309 -8.923 2.228 1.00 98.50 115 ASP A O 1
ATOM 854 N N . SER A 1 116 ? 4.806 -8.041 0.231 1.00 98.62 116 SER A N 1
ATOM 855 C CA . SER A 1 116 ? 4.373 -6.717 0.705 1.00 98.62 116 SER A CA 1
ATOM 856 C C . SER A 1 116 ? 2.912 -6.429 0.332 1.00 98.62 116 SER A C 1
ATOM 858 O O . SER A 1 116 ? 2.528 -5.278 0.150 1.00 98.62 116 SER A O 1
ATOM 860 N N . GLY A 1 117 ? 2.108 -7.481 0.161 1.00 98.19 117 GLY A N 1
ATOM 861 C CA . GLY A 1 117 ? 0.702 -7.427 -0.239 1.00 98.19 117 GLY A CA 1
ATOM 862 C C . GLY A 1 117 ? 0.292 -8.643 -1.074 1.00 98.19 117 GLY A C 1
ATOM 863 O O . GLY A 1 117 ? 1.124 -9.263 -1.741 1.00 98.19 117 GLY A O 1
ATOM 864 N N . SER A 1 118 ? -0.994 -8.999 -1.038 1.00 97.12 118 SER A N 1
ATOM 865 C CA . SER A 1 118 ? -1.555 -10.060 -1.884 1.00 97.12 118 SER A CA 1
ATOM 866 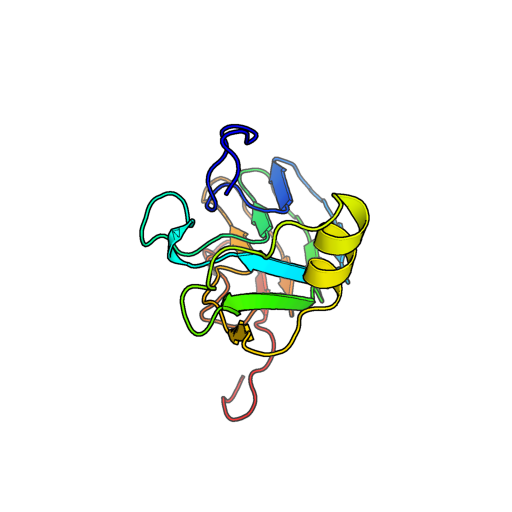C C . SER A 1 118 ? -1.683 -9.631 -3.356 1.00 97.12 118 SER A C 1
ATOM 868 O O . SER A 1 118 ? -1.503 -8.464 -3.704 1.00 97.12 118 SER A O 1
ATOM 870 N N . GLU A 1 119 ? -2.072 -10.569 -4.225 1.00 96.31 119 GLU A N 1
ATOM 871 C CA . GLU A 1 119 ? -2.402 -10.302 -5.636 1.00 96.31 119 GLU A CA 1
ATOM 872 C C . GLU A 1 119 ? -3.443 -9.185 -5.820 1.00 96.31 119 GLU A C 1
ATOM 874 O O . GLU A 1 119 ? -3.333 -8.388 -6.745 1.00 96.31 119 GLU A O 1
ATOM 879 N N . SER A 1 120 ? -4.443 -9.097 -4.936 1.00 95.81 120 SER A N 1
ATOM 880 C CA . SER A 1 120 ? -5.486 -8.066 -5.021 1.00 95.81 120 SER A CA 1
ATOM 881 C C . SER A 1 120 ? -5.061 -6.725 -4.423 1.00 95.81 120 SER A C 1
ATOM 883 O O . SER A 1 120 ? -5.682 -5.710 -4.715 1.00 95.81 120 SER A O 1
ATOM 885 N N . GLN A 1 121 ? -4.025 -6.708 -3.581 1.00 98.12 121 GLN A N 1
ATOM 886 C CA . GLN A 1 121 ? -3.568 -5.507 -2.877 1.00 98.12 121 GLN A CA 1
ATOM 887 C C . GLN A 1 121 ? -2.424 -4.786 -3.597 1.00 98.12 121 GLN A C 1
ATOM 889 O O . GLN A 1 121 ? -2.060 -3.680 -3.201 1.00 98.12 121 GLN A O 1
ATOM 894 N N . VAL A 1 122 ? -1.825 -5.396 -4.622 1.00 98.56 122 VAL A N 1
ATOM 895 C CA . VAL A 1 122 ? -0.675 -4.828 -5.330 1.00 98.56 122 VAL A CA 1
ATOM 896 C C . VAL A 1 122 ? -1.051 -4.480 -6.764 1.00 98.56 122 VAL A C 1
ATOM 898 O O . VAL A 1 122 ? -1.351 -5.348 -7.581 1.00 98.56 122 VAL A O 1
ATOM 901 N N . LEU A 1 123 ? -0.984 -3.189 -7.088 1.00 98.69 123 LEU A N 1
ATOM 902 C CA . LEU A 1 123 ? -1.243 -2.666 -8.425 1.00 98.69 123 LEU A CA 1
ATOM 903 C C . LEU A 1 123 ? 0.078 -2.356 -9.128 1.00 98.69 123 LEU A C 1
ATOM 905 O O . LEU A 1 123 ? 0.754 -1.379 -8.807 1.00 98.69 123 LEU A O 1
ATOM 909 N N . LEU A 1 124 ? 0.446 -3.187 -10.104 1.00 98.38 124 LEU A N 1
ATOM 910 C CA . LEU A 1 124 ? 1.636 -2.994 -10.934 1.00 98.38 124 LEU A CA 1
ATOM 911 C C . LEU A 1 124 ? 1.497 -3.668 -12.303 1.00 98.38 124 LEU A C 1
ATOM 913 O O . LEU A 1 124 ? 0.716 -4.604 -12.481 1.00 98.38 124 LEU A O 1
ATOM 917 N N . ASP A 1 125 ? 2.303 -3.230 -13.272 1.00 98.31 125 ASP A N 1
ATOM 918 C CA . ASP A 1 125 ? 2.484 -3.957 -14.531 1.00 98.31 125 ASP A CA 1
ATOM 919 C C . ASP A 1 125 ? 3.559 -5.045 -14.363 1.00 98.31 125 ASP A C 1
ATOM 921 O O . ASP A 1 125 ? 4.757 -4.752 -14.268 1.00 98.31 125 ASP A O 1
ATOM 925 N N . LYS A 1 126 ? 3.119 -6.313 -14.350 1.00 97.44 126 LYS A N 1
ATOM 926 C CA . LYS A 1 126 ? 3.975 -7.506 -14.202 1.00 97.44 126 LYS A CA 1
ATOM 927 C C . LYS A 1 126 ? 4.913 -7.739 -15.393 1.00 97.44 126 LYS A C 1
ATOM 929 O O . LYS A 1 126 ? 5.831 -8.543 -15.290 1.00 97.44 126 LYS A O 1
ATOM 934 N N . LYS A 1 127 ? 4.705 -7.072 -16.536 1.00 98.12 127 LYS A N 1
ATOM 935 C CA . LYS A 1 127 ? 5.610 -7.185 -17.695 1.00 98.12 127 LYS A CA 1
ATOM 936 C C . LYS A 1 127 ? 6.906 -6.409 -17.499 1.00 98.12 127 LYS A C 1
ATOM 938 O O . LYS A 1 127 ? 7.903 -6.725 -18.141 1.00 98.12 127 LYS A O 1
ATOM 943 N N . VAL A 1 128 ? 6.877 -5.381 -16.652 1.00 98.19 128 VAL A N 1
ATOM 944 C CA . VAL A 1 128 ? 8.000 -4.456 -16.451 1.00 98.19 128 VAL A CA 1
ATOM 945 C C . VAL A 1 128 ? 8.462 -4.383 -14.996 1.00 98.19 128 VAL A C 1
ATOM 947 O O . VAL A 1 128 ? 9.400 -3.647 -14.714 1.00 98.19 128 VAL A O 1
ATOM 950 N N . ASN A 1 129 ? 7.859 -5.152 -14.084 1.00 98.75 129 ASN A N 1
ATOM 951 C CA . ASN A 1 129 ? 8.265 -5.274 -12.681 1.00 98.75 129 ASN A CA 1
ATOM 952 C C . ASN A 1 129 ? 8.263 -6.746 -12.246 1.00 98.75 129 ASN A C 1
ATOM 954 O O . ASN A 1 129 ? 7.469 -7.544 -12.743 1.00 98.75 129 ASN A O 1
ATOM 958 N N . ALA A 1 130 ? 9.119 -7.090 -11.286 1.00 98.75 130 ALA A N 1
ATOM 959 C CA . ALA A 1 130 ? 9.115 -8.397 -10.640 1.00 98.75 130 ALA A CA 1
ATOM 960 C C . ALA A 1 130 ? 8.173 -8.378 -9.430 1.00 98.75 130 ALA A C 1
ATOM 962 O O . ALA A 1 130 ? 8.250 -7.472 -8.598 1.00 98.75 130 ALA A O 1
ATOM 963 N N . PHE A 1 131 ? 7.302 -9.381 -9.324 1.00 98.62 131 PHE A N 1
ATOM 964 C CA . PHE A 1 131 ? 6.311 -9.458 -8.257 1.00 98.62 131 PHE A CA 1
ATOM 965 C C . PHE A 1 131 ? 6.186 -10.867 -7.683 1.00 98.62 131 PHE A C 1
ATOM 967 O O . PHE A 1 131 ? 6.050 -11.835 -8.432 1.00 98.62 131 PHE A O 1
ATOM 974 N N . ARG A 1 132 ? 6.181 -10.953 -6.352 1.00 98.44 132 ARG A N 1
ATOM 975 C CA . ARG A 1 132 ? 5.733 -12.111 -5.578 1.00 98.44 132 ARG A CA 1
ATOM 976 C C . ARG A 1 132 ? 4.733 -11.628 -4.533 1.00 98.44 132 ARG A C 1
ATOM 978 O O . ARG A 1 132 ? 5.091 -10.828 -3.669 1.00 98.44 132 ARG A O 1
ATOM 985 N N . ALA A 1 133 ? 3.500 -12.116 -4.618 1.00 97.94 133 ALA A N 1
ATOM 986 C CA . ALA A 1 133 ? 2.463 -11.812 -3.642 1.00 97.94 133 ALA A CA 1
ATOM 987 C C . ALA A 1 133 ? 2.767 -12.454 -2.282 1.00 97.94 133 ALA A C 1
ATOM 989 O O . ALA A 1 133 ? 3.297 -13.564 -2.221 1.00 97.94 133 ALA A O 1
ATOM 990 N N . THR A 1 134 ? 2.352 -11.797 -1.198 1.00 97.81 134 THR A N 1
ATOM 991 C CA . THR A 1 134 ? 2.292 -12.426 0.125 1.00 97.81 134 THR A CA 1
ATOM 992 C C . THR A 1 134 ? 1.334 -13.625 0.063 1.00 97.81 134 THR A C 1
ATOM 994 O O . THR A 1 134 ? 0.183 -13.444 -0.354 1.00 97.81 134 THR A O 1
ATOM 997 N N . PRO A 1 135 ? 1.752 -14.838 0.473 1.00 96.38 135 PRO A N 1
ATOM 998 C CA . PRO A 1 135 ? 0.878 -16.006 0.475 1.00 96.38 135 PRO A CA 1
ATOM 999 C C . PRO A 1 135 ? -0.377 -15.786 1.325 1.00 96.38 135 PRO A C 1
ATOM 1001 O O . PRO A 1 135 ? -0.291 -15.383 2.485 1.00 96.38 135 PRO A O 1
ATOM 1004 N N . VAL A 1 136 ? -1.546 -16.093 0.761 1.00 93.75 136 VAL A N 1
ATOM 1005 C CA . VAL A 1 136 ? -2.831 -15.995 1.463 1.00 93.75 136 VAL A CA 1
ATOM 1006 C C . VAL A 1 136 ? -3.298 -17.402 1.842 1.00 93.75 136 VAL A C 1
ATOM 1008 O O . VAL A 1 136 ? -3.401 -18.259 0.961 1.00 93.75 136 VAL A O 1
ATOM 1011 N N . PRO A 1 137 ? -3.599 -17.680 3.126 1.00 91.88 137 PRO A N 1
ATOM 1012 C CA . PRO A 1 137 ? -4.083 -18.991 3.546 1.00 91.88 137 PRO A CA 1
ATOM 1013 C C . PRO A 1 137 ? -5.293 -19.457 2.725 1.00 91.88 137 PRO A C 1
ATOM 1015 O O . PRO A 1 137 ? -6.258 -18.719 2.549 1.00 91.88 137 PRO A O 1
ATOM 1018 N N . GLY A 1 138 ? -5.250 -20.699 2.239 1.00 88.56 138 GLY A N 1
ATOM 1019 C CA . GLY A 1 138 ? -6.339 -21.298 1.458 1.00 88.56 138 GLY A CA 1
ATOM 1020 C C . GLY A 1 138 ? -6.365 -20.926 -0.030 1.00 88.56 138 GLY A C 1
ATOM 1021 O O . GLY A 1 138 ? -7.164 -21.501 -0.766 1.00 88.56 138 GLY A O 1
ATOM 1022 N N . LEU A 1 139 ? -5.482 -20.037 -0.493 1.00 79.81 139 LEU A N 1
ATOM 1023 C CA . LEU A 1 139 ? -5.241 -19.781 -1.913 1.00 79.81 139 LEU A CA 1
ATOM 1024 C C . LEU A 1 139 ? -3.895 -20.402 -2.311 1.00 79.81 139 LEU A C 1
ATOM 1026 O O . LEU A 1 139 ? -2.903 -20.262 -1.597 1.00 79.81 139 LEU A O 1
ATOM 1030 N N . LEU A 1 140 ? -3.864 -21.132 -3.429 1.00 66.62 140 LEU A N 1
ATOM 1031 C CA . LEU A 1 140 ? -2.609 -21.638 -3.991 1.00 66.62 140 LEU A CA 1
ATOM 1032 C C . LEU A 1 140 ? -1.833 -20.455 -4.589 1.00 66.62 140 LEU A C 1
ATOM 1034 O O . LEU A 1 140 ? -2.409 -19.674 -5.345 1.00 66.62 140 LEU A O 1
ATOM 1038 N N . SER A 1 141 ? -0.560 -20.331 -4.205 1.00 58.06 141 SER A N 1
ATOM 1039 C CA . SER A 1 141 ? 0.395 -19.325 -4.695 1.00 58.06 141 SER A CA 1
ATOM 1040 C C . SER A 1 141 ? 0.856 -19.599 -6.119 1.00 58.06 141 SER A C 1
ATOM 1042 O O . SER A 1 141 ? 1.157 -20.789 -6.380 1.00 58.06 141 SER A O 1
#

InterPro domains:
  IPR012334 Pectin lyase fold [G3DSA:2.160.20.10] (1-135)
  IPR040526 Inulin fructotransferase, beta helix repeat [PF18835] (1-135)

Secondary structure (DSSP, 8-state):
--S---S--TTS-SEEEESSS-EEES-EEEEE--GGG-SSTT---EEEEEEEEE--EEE--EEEEEEESSPPP------HHHHHHHHHH--TTEEEPP-EEEEE-TTEES-EEESSS-TTTEE--TTTSEEEPPP-TTS--

Radius of gyration: 16.85 Å; chains: 1; bounding box: 38×43×46 Å

pLDDT: mean 92.61, std 11.1, range [52.5, 98.88]

Foldseek 3Di:
DPPDDPPDALQCAPAEAAEEAAEAEQAEEEAEDALCPHPPRPDAGEHHEYAAYEAYEAENYHYFYKHAQDPDDPQPPDPPVVSVVCVVVDPPRIDGGGHQQYEYHPNYFAYEHYLRAAPVNHHDDVVGYHDDHNDDPPDDD

Sequence (141 aa):
MQAYNNGLDDLYGLLYISGNNNSIIANHISETIDSQHIIPQGATPVIIRLVSGERNYISDNHIVATTEASPAESAATGSCFSTQVSALLATKGLVALEVIAVQIEKASLQNTVLDSGSESQVLLDKKVNAFRATPVPGLLS